Protein AF-D2K6B3-F1 (afdb_monomer_lite)

pLDDT: mean 95.22, std 4.06, range [74.94, 98.38]

InterPro domains:
  IPR003501 Phosphotransferase system, EIIB component, type 2/3 [PF02302] (3-39)
  IPR013011 Phosphotransferase system, EIIB component, type 2 [PS51099] (2-42)
  IPR036095 PTS system IIB component-like superfamily [SSF52794] (1-41)

Organism: Streptococcus anginosus (NCBI:txid1328)

Foldseek 3Di:
DAEEEFEDQPDDVVQVVVQVVVVVVCVVVVNDDYDYHGDYPD

Radius of gyration: 10.53 Å; chains: 1; bounding box: 21×16×26 Å

Secondary structure (DSSP, 8-state):
-EEEEEEESSHHHHHHHHHHHHHHHHHHTT--SEEEEEEE--

Structure (mmCIF, N/CA/C/O backbone):
data_AF-D2K6B3-F1
#
_entry.id   AF-D2K6B3-F1
#
loop_
_atom_site.group_PDB
_atom_site.id
_atom_site.type_symbol
_atom_site.label_atom_id
_atom_site.label_alt_id
_atom_site.label_comp_id
_atom_site.label_asym_id
_atom_site.label_entity_id
_atom_site.label_seq_id
_atom_site.pdbx_PDB_ins_code
_atom_site.Cartn_x
_atom_site.Cartn_y
_atom_site.Cartn_z
_atom_site.occupancy
_atom_site.B_iso_or_equiv
_atom_site.auth_seq_id
_atom_site.auth_comp_id
_atom_site.auth_asym_id
_atom_site.auth_atom_id
_atom_site.pdbx_PDB_model_num
ATOM 1 N N . MET A 1 1 ? -11.306 -5.595 4.779 1.00 86.88 1 MET A N 1
ATOM 2 C CA . MET A 1 1 ? -9.938 -5.561 4.229 1.00 86.88 1 MET A CA 1
ATOM 3 C C . MET A 1 1 ? -9.930 -5.048 2.793 1.00 86.88 1 MET A C 1
ATOM 5 O O . MET A 1 1 ? -10.378 -5.753 1.892 1.00 86.88 1 MET A O 1
ATOM 9 N N . VAL A 1 2 ? -9.433 -3.826 2.569 1.00 96.06 2 VAL A N 1
ATOM 10 C CA . VAL A 1 2 ? -9.258 -3.237 1.223 1.00 96.06 2 VAL A CA 1
ATOM 11 C C . VAL A 1 2 ? -7.855 -3.530 0.690 1.00 96.06 2 VAL A C 1
ATOM 13 O O . VAL A 1 2 ? -6.866 -3.280 1.374 1.00 96.06 2 VAL A O 1
ATOM 16 N N . LYS A 1 3 ? -7.753 -4.039 -0.541 1.00 97.56 3 LYS A N 1
ATOM 17 C CA . LYS A 1 3 ? -6.472 -4.322 -1.207 1.00 97.56 3 LYS A CA 1
ATOM 18 C C . LYS A 1 3 ? -6.257 -3.339 -2.351 1.00 97.56 3 LYS A C 1
ATOM 20 O O . LYS A 1 3 ? -7.107 -3.240 -3.231 1.00 97.56 3 LYS A O 1
ATOM 25 N N . VAL A 1 4 ? -5.125 -2.643 -2.348 1.00 97.44 4 VAL A N 1
ATOM 26 C CA . VAL A 1 4 ? -4.778 -1.643 -3.365 1.00 97.44 4 VAL A CA 1
ATOM 27 C C . VAL A 1 4 ? -3.442 -1.999 -4.011 1.00 97.44 4 VAL A C 1
ATOM 29 O O . VAL A 1 4 ? -2.477 -2.315 -3.315 1.00 97.44 4 VAL A O 1
ATOM 32 N N . LEU A 1 5 ? -3.378 -1.929 -5.341 1.00 96.75 5 LEU A N 1
ATOM 33 C CA . LEU A 1 5 ? -2.144 -2.037 -6.116 1.00 96.75 5 LEU A CA 1
ATOM 34 C C . LEU A 1 5 ? -1.870 -0.696 -6.797 1.00 96.75 5 LEU A C 1
ATOM 36 O O . LEU A 1 5 ? -2.706 -0.195 -7.544 1.00 96.75 5 LEU A O 1
ATOM 40 N N . THR A 1 6 ? -0.693 -0.130 -6.556 1.00 95.56 6 THR A N 1
ATOM 41 C CA . THR A 1 6 ? -0.222 1.079 -7.230 1.00 95.56 6 THR A CA 1
ATOM 42 C C . THR A 1 6 ? 0.831 0.702 -8.263 1.00 95.56 6 THR A C 1
ATOM 44 O O . THR A 1 6 ? 1.852 0.110 -7.906 1.00 95.56 6 THR A O 1
ATOM 47 N N . ALA A 1 7 ? 0.608 1.062 -9.525 1.00 93.94 7 ALA A N 1
ATOM 48 C CA . ALA A 1 7 ? 1.555 0.827 -10.608 1.00 93.94 7 ALA A CA 1
ATOM 49 C C . A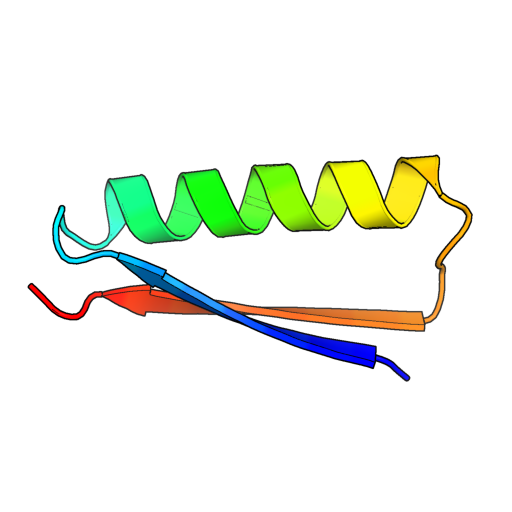LA A 1 7 ? 1.980 2.144 -11.262 1.00 93.94 7 ALA A C 1
ATOM 51 O O . ALA A 1 7 ? 1.150 3.030 -11.468 1.00 93.94 7 ALA A O 1
ATOM 52 N N . CYS A 1 8 ? 3.269 2.285 -11.573 1.00 92.94 8 CYS A N 1
ATOM 53 C CA . CYS A 1 8 ? 3.804 3.453 -12.269 1.00 92.94 8 CYS A CA 1
ATOM 54 C C . CYS A 1 8 ? 4.898 3.033 -13.258 1.00 92.94 8 CYS A C 1
ATOM 56 O O . CYS A 1 8 ? 5.721 2.175 -12.948 1.00 92.94 8 CYS A O 1
ATOM 58 N N . GLY A 1 9 ? 4.908 3.647 -14.445 1.00 93.06 9 GLY A N 1
ATOM 59 C CA . GLY A 1 9 ? 5.935 3.425 -15.474 1.00 93.06 9 GLY A CA 1
ATOM 60 C C . GLY A 1 9 ? 7.233 4.204 -15.245 1.00 93.06 9 GLY A C 1
ATOM 61 O O . GLY A 1 9 ? 8.161 4.083 -16.028 1.00 93.06 9 GLY A O 1
ATOM 62 N N . ASN A 1 10 ? 7.316 4.999 -14.174 1.00 91.50 10 ASN A N 1
ATOM 63 C CA . ASN A 1 10 ? 8.471 5.853 -13.868 1.00 91.50 10 ASN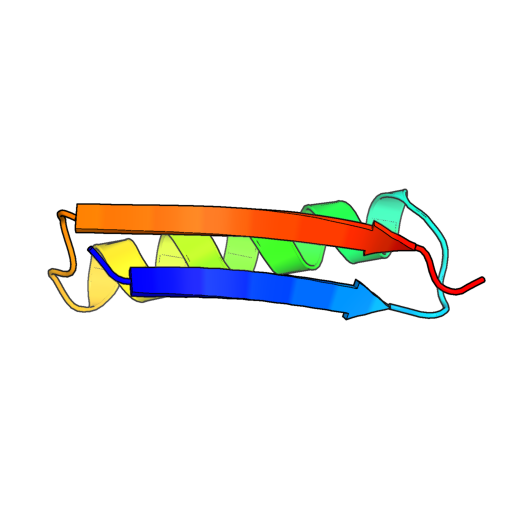 A CA 1
ATOM 64 C C . ASN A 1 10 ? 9.500 5.157 -12.952 1.00 91.50 10 ASN A C 1
ATOM 66 O O . ASN A 1 10 ? 10.254 5.816 -12.237 1.00 91.50 10 ASN A O 1
ATOM 70 N N . GLY A 1 11 ? 9.495 3.824 -12.916 1.00 91.00 11 GLY A N 1
ATOM 71 C CA . GLY A 1 11 ? 10.385 3.031 -12.078 1.00 91.00 11 GLY A CA 1
ATOM 72 C C . GLY A 1 11 ? 9.866 2.760 -10.659 1.00 91.00 11 GLY A C 1
ATOM 73 O O . GLY A 1 11 ? 8.818 3.242 -10.199 1.00 91.00 11 GLY A O 1
ATOM 74 N N . MET A 1 12 ? 10.650 1.968 -9.924 1.00 92.00 12 MET A N 1
ATOM 75 C CA . MET A 1 12 ? 10.290 1.480 -8.589 1.00 92.00 12 MET A CA 1
ATOM 76 C C . MET A 1 12 ? 10.189 2.605 -7.546 1.00 92.00 12 MET A C 1
ATOM 78 O O . MET A 1 12 ? 9.292 2.572 -6.704 1.00 92.00 12 MET A O 1
ATOM 82 N N . GLY A 1 13 ? 11.040 3.634 -7.632 1.00 93.81 13 GLY A N 1
ATOM 83 C CA . GLY A 1 13 ? 11.026 4.765 -6.696 1.00 93.81 13 GLY A CA 1
ATOM 84 C C . GLY A 1 13 ? 9.704 5.537 -6.729 1.00 93.81 13 GLY A C 1
ATOM 85 O O . GLY A 1 13 ? 9.053 5.707 -5.697 1.00 93.81 13 GLY A O 1
ATOM 86 N N . SER A 1 14 ? 9.248 5.931 -7.923 1.00 94.06 14 SER A N 1
ATOM 87 C CA . SER A 1 14 ? 7.949 6.596 -8.094 1.00 94.06 14 SER A CA 1
ATOM 88 C C . SER A 1 14 ? 6.785 5.704 -7.661 1.00 94.06 14 SER A C 1
ATOM 90 O O . SER A 1 14 ? 5.864 6.179 -6.995 1.00 94.06 14 SER A O 1
ATOM 92 N N . SER A 1 15 ? 6.853 4.406 -7.967 1.00 94.56 15 SER A N 1
ATOM 93 C CA . SER A 1 15 ? 5.844 3.422 -7.555 1.00 94.56 15 SER A CA 1
ATOM 94 C C . SER A 1 15 ? 5.709 3.330 -6.028 1.00 94.56 15 SER A C 1
ATOM 96 O O . SER A 1 15 ? 4.595 3.272 -5.503 1.00 94.56 15 SER A O 1
ATOM 98 N N . MET A 1 16 ? 6.826 3.387 -5.297 1.00 95.31 16 MET A N 1
ATOM 99 C CA . MET A 1 16 ? 6.837 3.328 -3.833 1.00 95.31 16 MET A CA 1
ATOM 100 C C . MET A 1 16 ? 6.319 4.625 -3.191 1.00 95.31 16 MET A C 1
ATOM 102 O O . MET A 1 16 ? 5.541 4.573 -2.238 1.00 95.31 16 MET A O 1
ATOM 106 N N . VAL A 1 17 ? 6.662 5.791 -3.755 1.00 96.69 17 VAL A N 1
ATOM 107 C CA . VAL A 1 17 ? 6.128 7.090 -3.300 1.00 96.69 17 VAL A CA 1
ATOM 108 C C . VAL A 1 17 ? 4.605 7.145 -3.447 1.00 96.69 17 VAL A C 1
ATOM 110 O O . VAL A 1 17 ? 3.914 7.644 -2.557 1.00 96.69 17 VAL A O 1
ATOM 113 N N . ILE A 1 18 ? 4.060 6.615 -4.547 1.00 97.00 18 ILE A N 1
ATOM 114 C CA .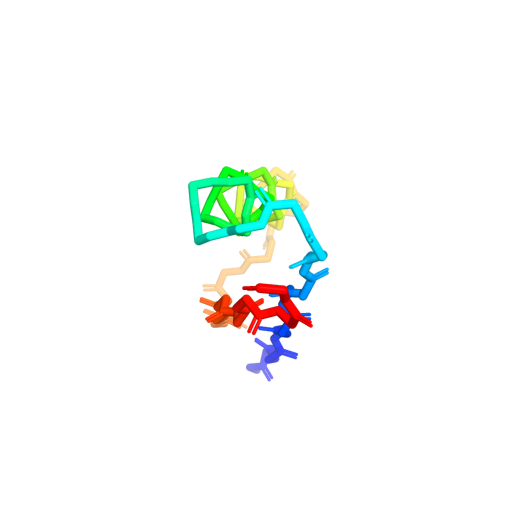 ILE A 1 18 ? 2.607 6.550 -4.753 1.00 97.00 18 ILE A CA 1
ATOM 115 C C . ILE A 1 18 ? 1.960 5.642 -3.703 1.00 97.00 18 ILE A C 1
ATOM 117 O O . ILE A 1 18 ? 0.983 6.064 -3.083 1.00 97.00 18 ILE A O 1
ATOM 12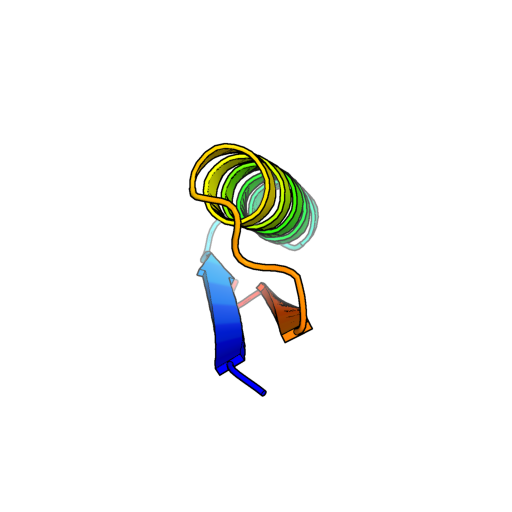1 N N . LYS A 1 19 ? 2.534 4.460 -3.431 1.00 97.38 19 LYS A N 1
ATOM 122 C CA . LYS A 1 19 ? 2.083 3.590 -2.334 1.00 97.38 19 LYS A CA 1
ATOM 123 C C . LYS A 1 19 ? 1.994 4.360 -1.011 1.00 97.38 19 LYS A C 1
ATOM 125 O O . LYS A 1 19 ? 0.931 4.368 -0.398 1.00 97.38 19 LYS A O 1
ATOM 130 N N . MET A 1 20 ? 3.043 5.083 -0.615 1.00 97.69 20 MET A N 1
ATOM 131 C CA . MET A 1 20 ? 3.045 5.857 0.638 1.00 97.69 20 MET A CA 1
ATOM 132 C C . MET A 1 20 ? 1.961 6.947 0.672 1.00 97.69 20 MET A C 1
ATOM 134 O O . MET A 1 20 ? 1.314 7.159 1.700 1.00 97.69 20 MET A O 1
ATOM 138 N N . LYS A 1 21 ? 1.728 7.642 -0.451 1.00 98.12 21 LYS A N 1
ATOM 139 C CA . LYS A 1 21 ? 0.658 8.650 -0.553 1.00 98.12 21 LYS A CA 1
ATOM 140 C C . LYS A 1 21 ? -0.728 8.025 -0.386 1.00 98.12 21 LYS A C 1
ATOM 142 O O . LYS A 1 21 ? -1.557 8.593 0.323 1.00 98.12 21 LYS A O 1
ATOM 147 N N . VAL A 1 22 ? -0.961 6.863 -0.995 1.00 97.81 22 VAL A N 1
ATOM 148 C CA . VAL A 1 22 ? -2.224 6.121 -0.873 1.00 97.81 22 VAL A CA 1
ATOM 149 C C . VAL A 1 22 ? -2.439 5.634 0.560 1.00 97.81 22 VAL A C 1
ATOM 151 O O . VAL A 1 22 ? -3.522 5.839 1.102 1.00 97.81 22 VAL A O 1
ATOM 154 N N . GLU A 1 23 ? -1.419 5.068 1.212 1.00 97.88 23 GLU A N 1
ATOM 155 C CA . GLU A 1 23 ? -1.516 4.651 2.618 1.00 97.88 23 GLU A CA 1
ATOM 156 C C . GLU A 1 23 ? -1.886 5.827 3.533 1.00 97.88 23 GLU A C 1
ATOM 158 O O . GLU A 1 23 ? -2.781 5.709 4.370 1.00 97.88 23 GLU A O 1
ATOM 163 N N . ASN A 1 24 ? -1.253 6.989 3.344 1.00 98.12 24 ASN A N 1
ATOM 164 C CA . ASN A 1 24 ? -1.569 8.193 4.113 1.00 98.12 24 ASN A CA 1
ATOM 165 C C . ASN A 1 24 ? -2.993 8.704 3.857 1.00 98.12 24 ASN A C 1
ATOM 167 O O . ASN A 1 24 ? -3.654 9.154 4.793 1.00 98.12 24 ASN A O 1
ATOM 171 N N . ALA A 1 25 ? -3.477 8.643 2.615 1.00 98.31 25 ALA A N 1
ATOM 172 C CA . ALA A 1 25 ? -4.847 9.024 2.286 1.00 98.31 25 ALA A CA 1
ATOM 173 C C . ALA A 1 25 ? -5.868 8.090 2.955 1.00 98.31 25 ALA A C 1
ATOM 175 O O . ALA A 1 25 ? -6.804 8.571 3.589 1.00 98.31 25 ALA A O 1
ATOM 176 N N . LEU A 1 26 ? -5.648 6.771 2.894 1.00 97.69 26 LEU A N 1
ATOM 177 C CA . LEU A 1 26 ? -6.513 5.776 3.539 1.00 97.69 26 LEU A CA 1
ATOM 178 C C . LEU A 1 26 ? -6.576 5.982 5.058 1.00 97.69 26 LEU A C 1
ATOM 180 O O . LEU A 1 26 ? -7.667 6.008 5.624 1.00 97.69 26 LEU A O 1
ATOM 184 N N . ARG A 1 27 ? -5.429 6.241 5.703 1.00 96.94 27 ARG A N 1
ATOM 185 C CA . ARG A 1 27 ? -5.373 6.574 7.137 1.00 96.94 27 ARG A CA 1
ATOM 186 C C . ARG A 1 27 ? -6.174 7.834 7.474 1.00 96.94 27 ARG A C 1
ATOM 188 O O . ARG A 1 27 ? -6.911 7.836 8.454 1.00 96.94 27 ARG A O 1
ATOM 195 N N . LYS A 1 28 ? -6.067 8.895 6.663 1.00 98.38 28 LYS A N 1
ATOM 196 C CA . LYS A 1 28 ? -6.822 10.150 6.860 1.00 98.38 28 LYS A CA 1
ATOM 197 C C . LYS A 1 28 ? -8.332 9.981 6.682 1.00 98.38 28 LYS A C 1
ATOM 199 O O . LYS A 1 28 ? -9.091 10.716 7.298 1.00 98.38 28 LYS A O 1
ATOM 204 N N . LEU A 1 29 ? -8.758 9.017 5.869 1.00 97.56 29 LEU A N 1
ATOM 205 C CA . LEU A 1 29 ? -10.166 8.666 5.671 1.00 97.56 29 LEU A CA 1
ATOM 206 C C . LEU A 1 29 ? -10.717 7.741 6.771 1.00 97.56 29 LEU A C 1
ATOM 208 O O . LEU A 1 29 ? -11.860 7.304 6.678 1.00 97.56 29 LEU A O 1
ATOM 212 N N . GLY A 1 30 ? -9.919 7.419 7.795 1.00 97.50 30 GLY A N 1
ATOM 213 C CA . GLY A 1 30 ? -10.317 6.514 8.873 1.00 97.50 30 GLY A CA 1
ATOM 214 C C . GLY A 1 30 ? -10.338 5.040 8.467 1.00 97.50 30 GLY A C 1
ATOM 215 O O . GLY A 1 30 ? -10.849 4.2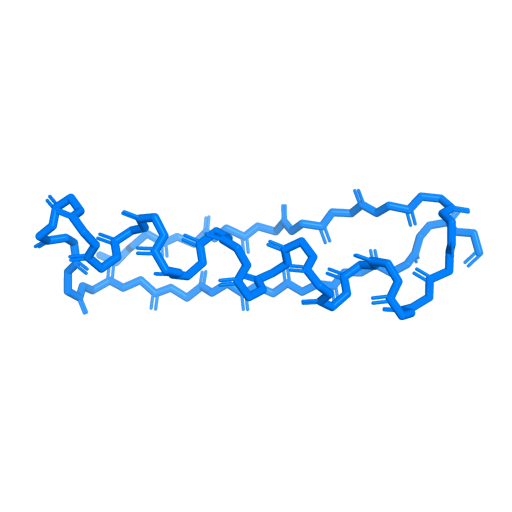15 9.221 1.00 97.50 30 GLY A O 1
ATOM 216 N N . GLN A 1 31 ? -9.780 4.682 7.305 1.00 97.38 31 GLN A N 1
ATOM 217 C CA . GLN A 1 31 ? -9.683 3.286 6.903 1.00 97.38 31 GLN A CA 1
ATOM 218 C C . GLN A 1 31 ? -8.553 2.609 7.680 1.00 97.38 31 GLN A C 1
ATOM 220 O O . GLN A 1 31 ? -7.393 3.006 7.576 1.00 97.38 31 GLN A O 1
ATOM 225 N N . THR A 1 32 ? -8.886 1.578 8.452 1.00 95.12 32 THR A N 1
ATOM 226 C CA . THR A 1 32 ? -7.943 0.898 9.356 1.00 95.12 32 THR A CA 1
ATOM 227 C C . THR A 1 32 ? -7.531 -0.488 8.871 1.00 95.12 32 THR A C 1
ATOM 229 O O . THR A 1 32 ? -6.451 -0.954 9.222 1.00 95.12 32 THR A O 1
ATOM 232 N N . ASP A 1 33 ? -8.341 -1.121 8.023 1.00 97.62 33 ASP A N 1
ATOM 233 C CA . ASP A 1 33 ? -8.107 -2.476 7.518 1.00 97.62 33 ASP A CA 1
ATOM 234 C C . ASP A 1 33 ? -7.834 -2.466 6.004 1.00 97.62 33 ASP A C 1
ATOM 236 O O . ASP A 1 33 ? -8.735 -2.641 5.166 1.00 97.62 33 ASP A O 1
ATOM 240 N N . PHE A 1 34 ? -6.570 -2.214 5.645 1.00 97.56 34 PHE A N 1
ATOM 241 C CA . PHE A 1 34 ? -6.127 -2.138 4.256 1.00 97.56 34 PHE A CA 1
ATOM 242 C C . PHE A 1 34 ? -4.693 -2.642 4.030 1.00 97.56 34 PHE A C 1
ATOM 244 O O . PHE A 1 34 ? -3.859 -2.672 4.932 1.00 97.56 34 PHE A O 1
ATOM 251 N N . THR A 1 35 ? -4.385 -2.993 2.781 1.00 97.88 35 THR A N 1
ATOM 252 C CA . THR A 1 35 ? -3.032 -3.334 2.322 1.00 97.88 35 THR A CA 1
ATOM 253 C C . THR A 1 35 ? -2.753 -2.643 0.994 1.00 97.88 35 THR A C 1
ATOM 255 O O . THR A 1 35 ? -3.570 -2.725 0.074 1.00 97.88 35 THR A O 1
ATOM 258 N N . VAL A 1 36 ? -1.596 -1.988 0.878 1.00 97.69 36 VAL A N 1
ATOM 259 C CA . VAL A 1 36 ? -1.159 -1.326 -0.358 1.00 97.69 36 VAL A CA 1
ATOM 260 C C . VAL A 1 36 ? 0.136 -1.964 -0.855 1.00 97.69 36 VAL A C 1
ATOM 262 O O . VAL A 1 36 ? 1.145 -2.006 -0.148 1.00 97.69 36 VAL A O 1
ATOM 265 N N . ASN A 1 37 ? 0.116 -2.453 -2.090 1.00 97.12 37 ASN A N 1
ATOM 266 C CA . ASN A 1 37 ? 1.286 -2.972 -2.791 1.00 97.12 37 ASN A CA 1
ATOM 267 C C . ASN A 1 37 ? 1.671 -2.051 -3.944 1.00 97.12 37 ASN A C 1
ATOM 269 O O . ASN A 1 37 ? 0.827 -1.353 -4.500 1.00 97.12 37 ASN A O 1
ATOM 273 N N . SER A 1 38 ? 2.949 -2.073 -4.308 1.00 95.69 38 SER A N 1
ATOM 274 C CA . SER A 1 38 ? 3.491 -1.302 -5.425 1.00 95.69 38 SER A CA 1
ATOM 275 C C . SER A 1 38 ? 4.141 -2.220 -6.451 1.00 95.69 38 SER A C 1
ATOM 277 O O . SER A 1 38 ? 4.828 -3.166 -6.071 1.00 95.69 38 SER A O 1
ATOM 279 N N . CYS A 1 39 ? 3.981 -1.902 -7.732 1.00 94.38 39 CYS A N 1
ATOM 280 C CA . CYS A 1 39 ? 4.655 -2.570 -8.842 1.00 94.38 39 CYS A CA 1
ATOM 281 C C . CYS A 1 39 ? 5.194 -1.518 -9.823 1.00 94.38 39 CYS A C 1
ATOM 283 O O . CYS A 1 39 ? 4.486 -0.570 -10.154 1.00 94.38 39 CYS A O 1
ATOM 285 N N . SER A 1 40 ? 6.441 -1.673 -10.274 1.00 93.19 40 SER A N 1
ATOM 286 C CA . SER A 1 40 ? 6.953 -0.895 -11.408 1.00 93.19 40 SER A CA 1
ATOM 287 C C . SER A 1 40 ? 6.532 -1.580 -12.699 1.00 93.19 40 SER A C 1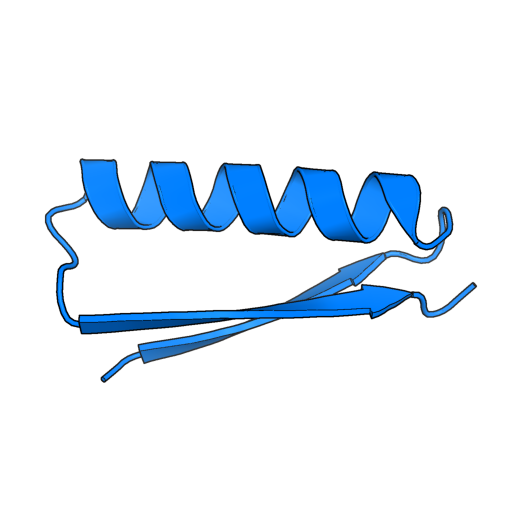
ATOM 289 O O . SER A 1 40 ? 6.715 -2.789 -12.822 1.00 93.19 40 SER A O 1
ATOM 291 N N . VAL A 1 41 ? 5.985 -0.818 -13.645 1.00 91.06 41 VAL A N 1
ATOM 292 C CA . VAL A 1 41 ? 5.663 -1.304 -15.004 1.00 91.06 41 VAL A CA 1
ATOM 293 C C . VAL A 1 41 ? 6.599 -0.724 -16.071 1.00 91.06 41 VAL A C 1
ATOM 295 O O . VAL A 1 41 ? 6.351 -0.888 -17.262 1.00 91.06 41 VAL A O 1
ATOM 298 N N . GLY A 1 42 ? 7.659 -0.047 -15.626 1.00 74.94 42 GLY A N 1
ATOM 299 C CA . GLY A 1 42 ? 8.804 0.399 -16.420 1.00 74.94 42 GLY A CA 1
ATOM 300 C C . GLY A 1 42 ? 10.110 -0.033 -15.776 1.00 74.94 42 GLY A C 1
ATOM 301 O O . GLY A 1 42 ? 10.082 -0.355 -14.557 1.00 74.94 42 GLY A O 1
#

Sequence (42 aa):
MVKVLTACGNGMGSSMVIKMKVENALRKLGQTDFTVNSCSVG